Protein AF-J8HKJ5-F1 (afdb_monomer_lite)

Foldseek 3Di:
DDPVVVVVVVVVVVVVVVVVVVVPPPPQPPVNVVVVVCVVVCVVVDDVQVPPPDPDDPVCVVDVVVVVVVVCVVVVNDDPVD

InterPro domains:
  IPR018961 DnaJ homologue, subfamily C, member 28, conserved domain [PF09350] (34-82)

Radius of gyration: 26.44 Å; chains: 1; bounding box: 52×34×76 Å

Structure (mmCIF, N/CA/C/O backbone):
data_AF-J8HKJ5-F1
#
_entry.id   AF-J8HKJ5-F1
#
loop_
_atom_site.group_PDB
_atom_site.id
_atom_site.type_symbol
_atom_site.label_atom_id
_atom_site.label_alt_id
_atom_site.label_comp_id
_atom_site.label_asym_id
_atom_site.label_entity_id
_atom_site.label_seq_id
_atom_site.pdbx_PDB_ins_code
_atom_site.Cartn_x
_atom_site.Cartn_y
_atom_site.Cartn_z
_atom_site.occupancy
_atom_site.B_iso_or_equiv
_atom_site.auth_seq_id
_atom_site.auth_comp_id
_atom_site.auth_asym_id
_atom_site.auth_atom_id
_atom_site.pdbx_PDB_model_num
ATOM 1 N N . MET A 1 1 ? -29.296 14.113 49.477 1.00 57.69 1 MET A N 1
ATOM 2 C CA . MET A 1 1 ? -28.920 14.569 48.122 1.00 57.69 1 MET A CA 1
ATOM 3 C C . MET A 1 1 ? -30.213 14.949 47.424 1.00 57.69 1 MET A C 1
ATOM 5 O O . MET A 1 1 ? -31.137 14.149 47.484 1.00 57.69 1 MET A O 1
ATOM 9 N N . ASN A 1 2 ? -30.331 16.178 46.920 1.00 80.12 2 ASN A N 1
ATOM 10 C CA . ASN A 1 2 ? -31.612 16.726 46.467 1.00 80.12 2 ASN A CA 1
ATOM 11 C C . ASN A 1 2 ? -31.933 16.236 45.040 1.00 80.12 2 ASN A C 1
ATOM 13 O O . ASN A 1 2 ? -31.025 16.168 44.211 1.00 80.12 2 ASN A O 1
ATOM 17 N N . GLN A 1 3 ? -33.190 15.880 44.755 1.00 76.31 3 GLN A N 1
ATOM 18 C CA . GLN A 1 3 ? -33.599 15.271 43.475 1.00 76.31 3 GLN A CA 1
ATOM 19 C C . GLN A 1 3 ? -33.249 16.174 42.273 1.00 76.31 3 GLN A C 1
ATOM 21 O O . GLN A 1 3 ? -32.746 15.708 41.253 1.00 76.31 3 GLN A O 1
ATOM 26 N N . ASP A 1 4 ? -33.379 17.489 42.454 1.00 79.12 4 ASP A N 1
ATOM 27 C CA . ASP A 1 4 ? -33.076 18.498 41.433 1.00 79.12 4 ASP A CA 1
ATOM 28 C C . ASP A 1 4 ? -31.586 18.548 41.046 1.00 79.12 4 ASP A C 1
ATOM 30 O O . ASP A 1 4 ? -31.227 18.870 39.909 1.00 79.12 4 ASP A O 1
ATOM 34 N N . GLU A 1 5 ? -30.686 18.218 41.978 1.00 78.88 5 GLU A N 1
ATOM 35 C CA . GLU A 1 5 ? -29.246 18.179 41.704 1.00 78.88 5 GLU A CA 1
ATOM 36 C C . GLU A 1 5 ? -28.854 16.949 40.881 1.00 78.88 5 GLU A C 1
ATOM 38 O O . GLU A 1 5 ? -27.929 17.024 40.067 1.00 78.88 5 GLU A O 1
ATOM 43 N N . LEU A 1 6 ? -29.556 15.828 41.075 1.00 75.31 6 LEU A N 1
ATOM 44 C CA . LEU A 1 6 ? -29.385 14.613 40.278 1.00 75.31 6 LEU A CA 1
ATOM 45 C C . LEU A 1 6 ? -29.826 14.845 38.834 1.00 75.31 6 LEU A C 1
ATOM 47 O O . LEU A 1 6 ? -29.054 14.572 37.915 1.00 75.31 6 LEU A O 1
ATOM 51 N N . ASP A 1 7 ? -31.001 15.438 38.633 1.00 81.44 7 ASP A N 1
ATOM 52 C CA . ASP A 1 7 ? -31.535 15.718 37.297 1.00 81.44 7 ASP A CA 1
ATOM 53 C C . ASP A 1 7 ? -30.664 16.717 36.530 1.00 81.44 7 ASP A C 1
ATOM 55 O O . ASP A 1 7 ? -30.424 16.572 35.326 1.00 81.44 7 ASP A O 1
ATOM 59 N N . LYS A 1 8 ? -30.112 17.713 37.232 1.00 82.94 8 LYS A N 1
ATOM 60 C CA . LYS A 1 8 ? -29.168 18.670 36.646 1.00 82.94 8 LYS A CA 1
ATOM 61 C C . LYS A 1 8 ? -27.850 18.004 36.243 1.00 82.94 8 LYS A C 1
ATOM 63 O O . LYS A 1 8 ? -27.285 18.357 35.205 1.00 82.94 8 LYS A O 1
ATOM 68 N N . LYS A 1 9 ? -27.360 17.034 37.024 1.00 81.44 9 LYS A N 1
ATOM 69 C CA . LYS A 1 9 ? -26.165 16.242 36.683 1.00 81.44 9 LYS A CA 1
ATOM 70 C C . LYS A 1 9 ? -26.417 15.321 35.491 1.00 81.44 9 LYS A C 1
ATOM 72 O O . LYS A 1 9 ? -25.588 15.301 34.585 1.00 81.44 9 LYS A O 1
ATOM 77 N N . LEU A 1 10 ? -27.561 14.639 35.455 1.00 78.69 10 LEU A N 1
ATOM 78 C CA . LEU A 1 10 ? -27.954 13.755 34.355 1.00 78.69 10 LEU A CA 1
ATOM 79 C C . LEU A 1 10 ? -28.089 14.525 33.038 1.00 78.69 10 LEU A C 1
ATOM 81 O O . LEU A 1 10 ? -27.456 14.156 32.052 1.00 78.69 10 LEU A O 1
ATOM 85 N N . LYS A 1 11 ? -28.786 15.669 33.037 1.00 78.12 11 LYS A N 1
ATOM 86 C CA . LYS A 1 11 ? -28.870 16.543 31.852 1.00 78.12 11 LYS A CA 1
ATOM 87 C C . LYS A 1 11 ? -27.502 17.032 31.385 1.00 78.12 11 LYS A C 1
ATOM 89 O O . LYS A 1 11 ? -27.246 17.079 30.186 1.00 78.12 11 LYS A O 1
ATOM 94 N N . LYS A 1 12 ? -26.603 17.385 32.311 1.00 76.69 12 LYS A N 1
ATOM 95 C CA . LYS A 1 12 ? -25.236 17.805 31.966 1.00 76.69 12 LYS A CA 1
ATOM 96 C C . LYS A 1 12 ? -24.445 16.667 31.314 1.00 76.69 12 LYS A C 1
ATOM 98 O O . LYS A 1 12 ? -23.749 16.915 30.335 1.00 76.69 12 LYS A O 1
ATOM 103 N N . GLN A 1 13 ? -24.568 15.441 31.825 1.00 67.19 13 GLN A N 1
ATOM 104 C CA . GLN A 1 13 ? -23.940 14.259 31.229 1.00 67.19 13 GLN A CA 1
ATOM 105 C C . GLN A 1 13 ? -24.511 13.946 29.843 1.00 67.19 13 GLN A C 1
ATOM 107 O O . GLN A 1 13 ? -23.742 13.709 28.921 1.00 67.19 13 GLN A O 1
ATOM 112 N N . GLU A 1 14 ? -25.829 14.015 29.656 1.00 70.56 14 GLU A N 1
ATOM 113 C CA . GLU A 1 14 ? -26.450 13.805 28.343 1.00 70.56 14 GLU A CA 1
ATOM 114 C C . GLU A 1 14 ? -26.015 14.845 27.306 1.00 70.56 14 GLU A C 1
ATOM 116 O O . GLU A 1 14 ? -25.780 14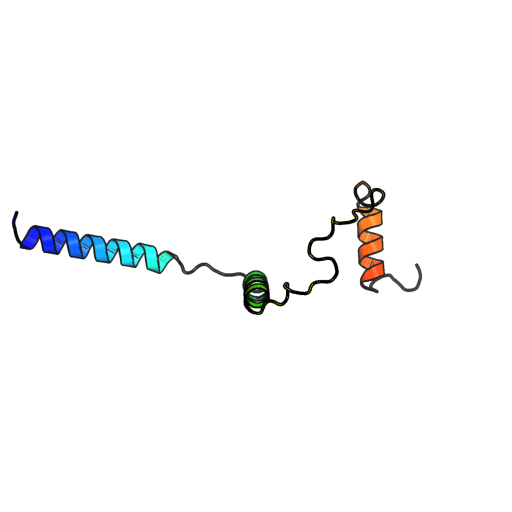.490 26.153 1.00 70.56 14 GLU A O 1
ATOM 121 N N . ILE A 1 15 ? -25.897 16.117 27.701 1.00 71.44 15 ILE A N 1
ATOM 122 C CA . ILE A 1 15 ? -25.413 17.186 26.817 1.00 71.44 15 ILE A CA 1
ATOM 123 C C . ILE A 1 15 ? -23.951 16.932 26.432 1.00 71.44 15 ILE A C 1
ATOM 125 O O . ILE A 1 15 ? -23.633 17.010 25.253 1.00 71.44 15 ILE A O 1
ATOM 129 N N . LEU A 1 16 ? -23.091 16.558 27.386 1.00 61.78 16 LEU A N 1
ATOM 130 C CA . LEU A 1 16 ? -21.685 16.221 27.119 1.00 61.78 16 LEU A CA 1
ATOM 131 C C . LEU A 1 16 ? -21.543 15.010 26.182 1.00 61.78 16 LEU A C 1
ATOM 133 O O . LEU A 1 16 ? -20.780 15.062 25.225 1.00 61.78 16 LEU A O 1
ATOM 137 N N . VAL A 1 17 ? -22.328 13.952 26.402 1.00 64.06 17 VAL A N 1
ATOM 138 C CA . VAL A 1 17 ? -22.331 12.745 25.553 1.00 64.06 17 VAL A CA 1
ATOM 139 C C . VAL A 1 17 ? -22.870 13.040 24.151 1.00 64.06 17 VAL A C 1
ATOM 141 O O . VAL A 1 17 ? -22.423 12.441 23.171 1.00 64.06 17 VAL A O 1
ATOM 144 N N . LYS A 1 18 ? -23.851 13.943 24.031 1.00 61.78 18 LYS A N 1
ATOM 145 C CA . LYS A 1 18 ? -24.355 14.393 22.729 1.00 61.78 18 LYS A CA 1
ATOM 146 C C . LYS A 1 18 ? -23.324 15.241 22.000 1.00 61.78 18 LYS A C 1
ATOM 148 O O . LYS A 1 18 ? -23.146 15.019 20.810 1.00 61.78 18 LYS A O 1
ATOM 153 N N . ASP A 1 19 ? -22.637 16.143 22.695 1.00 58.53 19 ASP A N 1
ATOM 154 C CA . ASP A 1 19 ? -21.592 16.972 22.098 1.00 58.53 19 ASP A CA 1
ATOM 155 C C . ASP A 1 19 ? -20.450 16.080 21.579 1.00 58.53 19 ASP A C 1
ATOM 157 O O . ASP A 1 19 ? -20.189 16.075 20.381 1.00 58.53 19 ASP A O 1
ATOM 161 N N . GLU A 1 20 ? -19.900 15.167 22.391 1.00 57.50 20 GLU A N 1
ATOM 162 C CA . GLU A 1 20 ? -18.873 14.201 21.946 1.00 57.50 20 GLU A CA 1
ATOM 163 C C . GLU A 1 20 ? -19.297 13.354 20.731 1.00 57.50 20 GLU A C 1
ATOM 165 O O . GLU A 1 20 ? -18.481 13.074 19.850 1.00 57.50 20 GLU A O 1
ATOM 170 N N . LYS A 1 21 ? -20.576 12.968 20.630 1.00 55.41 21 LYS A N 1
ATOM 171 C CA . LYS A 1 21 ? -21.086 12.218 19.469 1.00 55.41 21 LYS A CA 1
ATOM 172 C C . LYS A 1 21 ? -21.184 13.066 18.198 1.00 55.41 21 LYS A C 1
ATOM 174 O O . LYS A 1 21 ? -20.993 12.527 17.106 1.00 55.41 21 LYS A O 1
ATOM 179 N N . VAL A 1 22 ? -21.457 14.367 18.313 1.00 53.56 22 VAL A N 1
ATOM 180 C CA . VAL A 1 22 ? -21.644 15.283 17.171 1.00 53.56 22 VAL A CA 1
ATOM 181 C C . VAL A 1 22 ? -20.308 15.666 16.518 1.00 53.56 22 VAL A C 1
ATOM 183 O O . VAL A 1 22 ?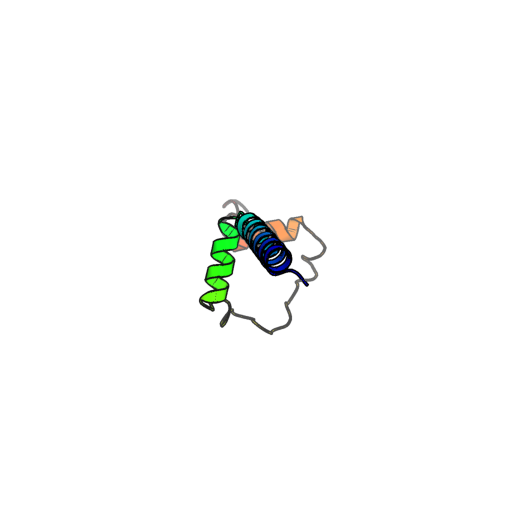 -20.268 15.911 15.314 1.00 53.56 22 VAL A O 1
ATOM 186 N N . TRP A 1 23 ? -19.191 15.592 17.249 1.00 46.22 23 TRP A N 1
ATOM 187 C CA . TRP A 1 23 ? -17.844 15.824 16.701 1.00 46.22 23 TRP A CA 1
ATOM 188 C C . TRP A 1 23 ? -17.263 14.647 15.899 1.00 46.22 23 TRP A C 1
ATOM 190 O O . TRP A 1 23 ? -16.167 14.757 15.353 1.00 46.22 23 TRP A O 1
ATOM 200 N N . SER A 1 24 ? -17.996 13.539 15.754 1.00 53.12 24 SER A N 1
ATOM 201 C CA . SER A 1 24 ? -17.584 12.409 14.909 1.00 53.12 24 SER A CA 1
ATOM 202 C C . SER A 1 24 ? -18.091 12.498 13.467 1.00 53.12 24 SER A C 1
ATOM 204 O O . SER A 1 24 ? -18.170 11.484 12.775 1.00 53.12 24 SER A O 1
ATOM 206 N N . PHE A 1 25 ? -18.372 13.707 12.962 1.00 54.22 25 PHE A N 1
ATOM 207 C CA . PHE A 1 25 ? -18.408 13.941 11.515 1.00 54.22 25 PHE A CA 1
ATOM 208 C C . PHE A 1 25 ? -16.970 13.878 10.978 1.00 54.22 25 PHE A C 1
ATOM 210 O O . PHE A 1 25 ? -16.367 14.864 10.559 1.00 54.22 25 PHE A O 1
ATOM 217 N N . THR A 1 26 ? -16.374 12.691 11.083 1.00 61.84 26 THR A N 1
ATOM 218 C CA . THR A 1 26 ? -15.074 12.373 10.526 1.00 61.84 26 THR A CA 1
ATOM 219 C C . THR A 1 26 ? -15.244 12.460 9.024 1.00 61.84 26 THR A C 1
ATOM 221 O O . THR A 1 26 ? -15.848 11.574 8.419 1.00 61.84 26 THR A O 1
ATOM 224 N N . TYR A 1 27 ? -14.768 13.551 8.429 1.00 63.75 27 TYR A N 1
ATOM 225 C CA . TYR A 1 27 ? -14.565 13.602 6.993 1.00 63.75 27 TYR A CA 1
ATOM 226 C C . TYR A 1 27 ? -13.754 12.364 6.611 1.00 63.75 27 TYR A C 1
ATOM 228 O O . TYR A 1 27 ? -12.602 12.205 7.019 1.00 63.75 27 TYR A O 1
ATOM 236 N N . GLU A 1 28 ? -14.397 11.443 5.906 1.00 66.50 28 GLU A N 1
ATOM 237 C CA . GLU A 1 28 ? -13.742 10.273 5.364 1.00 66.50 28 GLU A CA 1
ATOM 238 C C . GLU A 1 28 ? -13.446 10.571 3.904 1.00 66.50 28 GLU A C 1
ATOM 240 O O . GLU A 1 28 ? -14.356 10.783 3.103 1.00 66.50 28 GLU A O 1
ATOM 245 N N . ASP A 1 29 ? -12.158 10.626 3.574 1.00 82.44 29 ASP A N 1
ATOM 246 C CA . ASP A 1 29 ? -11.728 10.784 2.194 1.00 82.44 29 ASP A CA 1
ATOM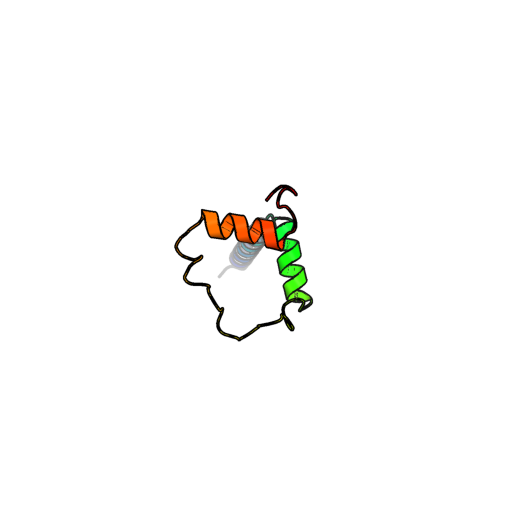 247 C C . ASP A 1 29 ? -12.308 9.657 1.320 1.00 82.44 29 ASP A C 1
ATOM 249 O O . ASP A 1 29 ? -12.420 8.507 1.756 1.00 82.44 29 ASP A O 1
ATOM 253 N N . HIS A 1 30 ? -12.656 9.974 0.071 1.00 81.69 30 HIS A N 1
ATOM 254 C CA . HIS A 1 30 ? -13.319 9.036 -0.838 1.00 81.69 30 HIS A CA 1
ATOM 255 C C . HIS A 1 30 ? -12.498 7.752 -1.027 1.00 81.69 30 HIS A C 1
ATOM 257 O O . HIS A 1 30 ? -13.049 6.650 -1.048 1.00 81.69 30 HIS A O 1
ATOM 263 N N . ILE A 1 31 ? -11.168 7.873 -1.084 1.00 87.19 31 ILE A N 1
ATOM 264 C CA . ILE A 1 31 ? -10.270 6.718 -1.184 1.00 87.19 31 ILE A CA 1
ATOM 265 C C . ILE A 1 31 ? -10.300 5.888 0.098 1.00 87.19 31 ILE A C 1
ATOM 267 O O . ILE A 1 31 ? -10.392 4.662 0.037 1.00 87.19 31 ILE A O 1
ATOM 271 N N . SER A 1 32 ? -10.283 6.543 1.259 1.00 87.69 32 SER A N 1
ATOM 272 C CA . SER A 1 32 ? -10.367 5.855 2.553 1.00 87.69 32 SER A CA 1
ATOM 273 C C . SER A 1 32 ? -11.668 5.060 2.685 1.00 87.69 32 SER A C 1
ATOM 275 O O . SER A 1 32 ? -11.638 3.908 3.118 1.00 87.69 32 SER A O 1
ATOM 277 N N . SER A 1 33 ? -12.790 5.629 2.234 1.00 87.31 33 SER A N 1
ATOM 278 C CA . SER A 1 33 ? -14.088 4.950 2.242 1.00 87.31 33 SER A CA 1
ATOM 279 C C . SER A 1 33 ? -14.086 3.691 1.365 1.00 87.31 33 SER A C 1
ATOM 281 O O . SER A 1 33 ? -14.496 2.619 1.818 1.00 87.31 33 SER A O 1
ATOM 283 N N . ILE A 1 34 ? -13.529 3.780 0.148 1.00 90.75 34 ILE A N 1
ATOM 284 C CA . ILE A 1 34 ? -13.385 2.633 -0.766 1.00 90.75 34 ILE A CA 1
ATOM 285 C C . ILE A 1 34 ? -12.554 1.520 -0.121 1.00 90.75 34 ILE A C 1
ATOM 287 O O . ILE A 1 34 ? -12.947 0.353 -0.161 1.00 90.75 34 ILE A O 1
ATOM 291 N N . VAL A 1 35 ? -11.419 1.868 0.490 1.00 89.06 35 VAL A N 1
ATOM 292 C CA . VAL A 1 35 ? -10.529 0.887 1.127 1.00 89.06 35 VAL A CA 1
ATOM 293 C C . VAL A 1 35 ? -11.237 0.177 2.279 1.00 89.06 35 VAL A C 1
ATOM 295 O O . VAL A 1 35 ? -11.223 -1.053 2.335 1.00 89.06 35 VAL A O 1
ATOM 298 N N . LYS A 1 36 ? -11.927 0.915 3.159 1.00 90.12 36 LYS A N 1
ATOM 299 C CA . LYS A 1 36 ? -12.672 0.307 4.274 1.00 90.12 36 LYS A CA 1
ATOM 300 C C . LYS A 1 36 ? -13.837 -0.553 3.797 1.00 90.12 36 LYS A C 1
ATOM 302 O O . LYS A 1 36 ? -14.144 -1.575 4.412 1.00 90.12 36 LYS A O 1
ATOM 307 N N . GLN A 1 37 ? -14.502 -0.164 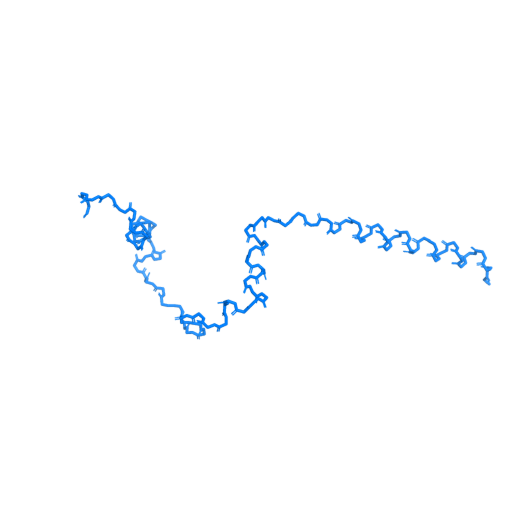2.711 1.00 91.56 37 GLN A N 1
ATOM 308 C CA . GLN A 1 37 ? -15.541 -0.989 2.104 1.00 91.56 37 GLN A CA 1
ATOM 309 C C . GLN A 1 37 ? -14.954 -2.295 1.550 1.00 91.56 37 GLN A C 1
ATOM 311 O O . GLN A 1 37 ? -15.521 -3.355 1.805 1.00 91.56 37 GLN A O 1
ATOM 316 N N . ALA A 1 38 ? -13.808 -2.236 0.867 1.00 89.75 38 ALA A N 1
ATOM 317 C CA . ALA A 1 38 ? -13.100 -3.407 0.350 1.00 89.75 38 ALA A CA 1
ATOM 318 C C . ALA A 1 38 ? -12.601 -4.348 1.465 1.00 89.75 38 ALA A C 1
ATOM 320 O O . ALA A 1 38 ? -12.676 -5.570 1.326 1.00 89.75 38 ALA A O 1
ATOM 321 N N . GLU A 1 39 ? -12.150 -3.803 2.599 1.00 88.62 39 GLU A N 1
ATOM 322 C CA . GLU A 1 39 ? -11.844 -4.591 3.801 1.00 88.62 39 GLU A CA 1
ATOM 323 C C . GLU A 1 39 ? -13.079 -5.333 4.315 1.00 88.62 39 GLU A C 1
ATOM 325 O O . GLU A 1 39 ? -13.027 -6.546 4.520 1.00 88.62 39 GLU A O 1
ATOM 330 N N . LYS A 1 40 ? -14.208 -4.627 4.479 1.00 91.88 40 LYS A N 1
ATOM 331 C CA . LYS A 1 40 ? -15.463 -5.213 4.982 1.00 91.88 40 LYS A CA 1
ATOM 332 C C . LYS A 1 40 ? -16.011 -6.310 4.076 1.00 91.88 40 LYS A C 1
ATOM 334 O O . LYS A 1 40 ? -16.531 -7.301 4.576 1.00 91.88 40 LYS A O 1
ATOM 339 N N . THR A 1 41 ? -15.908 -6.143 2.759 1.00 93.56 41 THR A N 1
ATOM 340 C CA . THR A 1 41 ? -16.336 -7.163 1.791 1.00 93.56 41 THR A CA 1
ATOM 341 C C . THR A 1 41 ? -15.345 -8.318 1.675 1.00 93.56 41 THR A C 1
ATOM 343 O O . THR A 1 41 ? -15.620 -9.288 0.972 1.00 93.56 41 THR A O 1
ATOM 346 N N . GLY A 1 42 ? -14.206 -8.250 2.370 1.00 89.19 42 GLY A N 1
ATOM 347 C CA . GLY A 1 42 ? -13.201 -9.298 2.344 1.00 89.19 42 GLY A CA 1
ATOM 348 C C . GLY A 1 42 ? -12.438 -9.366 1.025 1.00 89.19 42 GLY A C 1
ATOM 349 O O . GLY A 1 42 ? -11.854 -10.405 0.728 1.00 89.19 42 GLY A O 1
ATOM 350 N N . ALA A 1 43 ? -12.392 -8.281 0.246 1.00 87.81 43 ALA A N 1
ATOM 351 C CA . ALA A 1 43 ? -11.638 -8.225 -1.009 1.00 87.81 43 ALA A CA 1
ATOM 352 C C . ALA A 1 43 ? -10.137 -8.513 -0.802 1.00 87.81 43 ALA A C 1
ATOM 354 O O . ALA A 1 43 ? -9.452 -8.976 -1.709 1.00 87.81 43 ALA A O 1
ATOM 355 N N . PHE A 1 44 ? -9.633 -8.300 0.418 1.00 86.81 44 PHE A N 1
ATOM 356 C CA . PHE A 1 44 ? -8.254 -8.597 0.804 1.00 86.81 44 PHE A CA 1
ATOM 357 C C . PHE A 1 44 ? -8.057 -10.005 1.399 1.00 86.81 44 PHE A C 1
ATOM 359 O O . PHE A 1 44 ? -6.978 -10.326 1.909 1.00 86.81 44 PHE A O 1
ATOM 366 N N . ASN A 1 45 ? -9.086 -10.861 1.398 1.00 86.06 45 ASN A N 1
ATOM 367 C CA . ASN A 1 45 ? -9.006 -12.194 1.997 1.00 86.06 45 ASN A CA 1
ATOM 368 C C . ASN A 1 45 ? -8.187 -13.181 1.172 1.00 86.06 45 ASN A C 1
ATOM 370 O O . ASN A 1 45 ? -7.399 -13.913 1.768 1.00 86.06 45 ASN A O 1
ATOM 374 N N . ASP A 1 46 ? -8.304 -13.123 -0.151 1.00 84.88 46 ASP A N 1
ATOM 375 C CA . ASP A 1 46 ? -7.669 -14.055 -1.088 1.00 84.88 46 ASP A CA 1
ATOM 376 C C . ASP A 1 46 ? -6.681 -13.341 -2.025 1.00 84.88 46 ASP A C 1
ATOM 378 O O . ASP A 1 46 ? -6.650 -13.542 -3.238 1.00 84.88 46 ASP A O 1
ATOM 382 N N . LEU A 1 47 ? -5.883 -12.422 -1.468 1.00 83.62 47 LEU A N 1
ATOM 383 C CA . LEU A 1 47 ? -4.857 -11.750 -2.260 1.00 83.62 47 LEU A CA 1
ATOM 384 C C . LEU A 1 47 ? -3.719 -12.721 -2.595 1.00 83.62 47 LEU A C 1
ATOM 386 O O . LEU A 1 47 ? -3.196 -13.395 -1.696 1.00 83.62 47 LEU A O 1
ATOM 390 N N . PRO A 1 48 ? -3.247 -12.735 -3.853 1.00 79.31 48 PRO A N 1
ATOM 391 C CA . PRO A 1 48 ? -2.103 -13.544 -4.235 1.00 79.31 48 PRO A CA 1
ATOM 392 C C . PRO A 1 48 ? -0.876 -13.110 -3.427 1.00 79.31 48 PRO A C 1
ATOM 394 O O . PRO A 1 48 ? -0.425 -11.970 -3.501 1.00 79.31 48 PRO A O 1
ATOM 397 N N . GLY A 1 49 ? -0.333 -14.032 -2.630 1.00 77.50 49 GLY A N 1
ATOM 398 C CA . GLY A 1 49 ? 0.828 -13.767 -1.776 1.00 77.50 49 GLY A CA 1
ATOM 399 C C . GLY A 1 49 ? 0.505 -13.310 -0.351 1.00 77.50 49 GLY A C 1
ATOM 400 O O . GLY A 1 49 ? 1.439 -13.046 0.405 1.00 77.50 49 GLY A O 1
ATOM 401 N N . LYS A 1 50 ? -0.771 -13.276 0.060 1.00 79.88 50 LYS A N 1
ATOM 402 C CA . LYS A 1 50 ? -1.149 -13.009 1.456 1.00 79.88 50 LYS A CA 1
ATOM 403 C C . LYS A 1 50 ? -0.454 -13.990 2.411 1.00 79.88 50 LYS A C 1
ATOM 405 O O . LYS A 1 50 ? -0.504 -15.201 2.216 1.00 79.88 50 LYS A O 1
ATOM 410 N N . GLY A 1 51 ? 0.220 -13.457 3.431 1.00 79.75 51 GLY A N 1
ATOM 411 C CA . GLY A 1 51 ? 0.955 -14.238 4.437 1.00 79.75 51 GLY A CA 1
ATOM 412 C C . GLY A 1 51 ? 2.328 -14.759 3.993 1.00 79.75 51 GLY A C 1
ATOM 413 O O . GLY A 1 51 ? 3.058 -15.301 4.820 1.00 79.75 51 GLY A O 1
ATOM 414 N N . LYS A 1 52 ? 2.720 -14.580 2.724 1.00 82.25 52 LYS A N 1
ATOM 415 C CA . LYS A 1 52 ? 4.084 -14.878 2.269 1.00 82.25 52 LYS A CA 1
ATOM 416 C C . LYS A 1 52 ? 4.996 -13.683 2.568 1.00 82.25 52 LYS A C 1
ATOM 418 O O . LYS A 1 52 ? 4.538 -12.543 2.484 1.00 82.25 52 LYS A O 1
ATOM 423 N N . PRO A 1 53 ? 6.279 -13.910 2.901 1.00 81.81 53 PRO A N 1
ATOM 424 C CA . PRO A 1 53 ? 7.229 -12.818 3.052 1.00 81.81 53 PRO A CA 1
ATOM 425 C C . PRO A 1 53 ? 7.301 -12.016 1.751 1.00 81.81 53 PRO A C 1
ATOM 427 O O . PRO A 1 53 ? 7.390 -12.582 0.658 1.00 81.81 53 PRO A O 1
ATOM 430 N N . LEU A 1 54 ? 7.242 -10.692 1.879 1.00 79.19 54 LEU A N 1
ATOM 431 C CA . LEU A 1 54 ? 7.331 -9.792 0.741 1.00 79.19 54 LEU A CA 1
ATOM 432 C C . LEU A 1 54 ? 8.726 -9.921 0.118 1.00 79.19 54 LEU A C 1
ATOM 434 O O . LEU A 1 54 ? 9.729 -9.619 0.764 1.00 79.19 54 LEU A O 1
ATOM 438 N N . ASN A 1 55 ? 8.794 -10.376 -1.135 1.00 80.25 55 ASN A N 1
ATOM 439 C CA . ASN A 1 55 ? 10.053 -10.431 -1.869 1.00 80.25 55 ASN A CA 1
ATOM 440 C C . ASN A 1 55 ? 10.407 -9.025 -2.365 1.00 80.25 55 ASN A C 1
ATOM 442 O O . ASN A 1 55 ? 10.018 -8.616 -3.461 1.00 80.25 55 ASN A O 1
ATOM 446 N N . LEU A 1 56 ? 11.092 -8.271 -1.509 1.00 76.81 56 LEU A N 1
ATOM 447 C CA . LEU A 1 56 ? 11.639 -6.972 -1.860 1.00 76.81 56 LEU A CA 1
ATOM 448 C C . LEU A 1 56 ? 12.886 -7.177 -2.71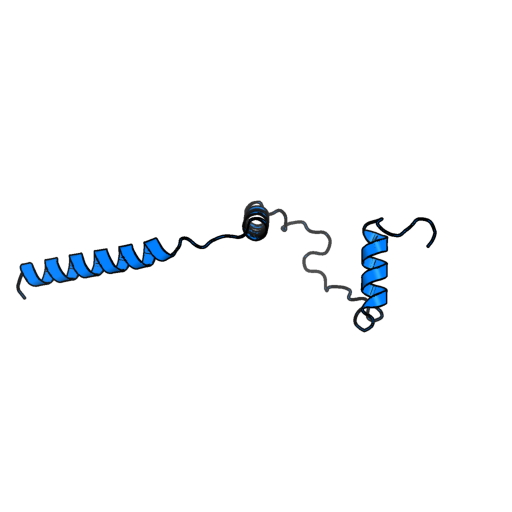6 1.00 76.81 56 LEU A C 1
ATOM 450 O O . LEU A 1 56 ? 13.890 -7.735 -2.274 1.00 76.81 56 LEU A O 1
ATOM 454 N N . ASP A 1 57 ? 12.801 -6.709 -3.952 1.00 79.81 57 ASP A N 1
ATOM 455 C CA . ASP A 1 57 ? 13.927 -6.686 -4.868 1.00 79.81 57 ASP A CA 1
ATOM 456 C C . ASP A 1 57 ? 14.972 -5.684 -4.354 1.00 79.81 57 ASP A C 1
ATOM 458 O O . ASP A 1 57 ? 14.757 -4.467 -4.362 1.00 79.81 57 ASP A O 1
ATOM 462 N N . LYS A 1 58 ? 16.093 -6.212 -3.852 1.00 77.50 58 LYS A N 1
ATOM 463 C CA . LYS A 1 58 ? 17.136 -5.427 -3.177 1.00 77.50 58 LYS A CA 1
ATOM 464 C C . LYS A 1 58 ? 17.746 -4.362 -4.091 1.00 77.50 58 LYS A C 1
ATOM 466 O O . LYS A 1 58 ? 18.148 -3.311 -3.599 1.00 77.50 58 LYS A O 1
ATOM 471 N N . ASP A 1 59 ? 17.741 -4.593 -5.404 1.00 74.62 59 ASP A N 1
ATOM 472 C CA . ASP A 1 59 ? 18.258 -3.647 -6.395 1.00 74.62 59 ASP A CA 1
ATOM 473 C C . ASP A 1 59 ? 17.326 -2.447 -6.620 1.00 74.62 59 ASP A C 1
ATOM 475 O O . ASP A 1 59 ? 17.762 -1.405 -7.119 1.00 74.62 59 ASP A O 1
ATOM 479 N N . LEU A 1 60 ? 16.045 -2.578 -6.256 1.00 71.00 60 LEU A N 1
ATOM 480 C CA . LEU A 1 60 ? 15.045 -1.513 -6.359 1.00 71.00 60 LEU A CA 1
ATOM 481 C C . LEU A 1 60 ? 14.915 -0.697 -5.081 1.00 71.00 60 LEU A C 1
ATOM 483 O O . LEU A 1 60 ? 14.583 0.482 -5.154 1.00 71.00 60 LEU A O 1
ATOM 487 N N . SER A 1 61 ? 15.200 -1.288 -3.920 1.00 69.75 61 SER A N 1
ATOM 488 C CA . SER A 1 61 ? 15.111 -0.584 -2.636 1.00 69.75 61 SER A CA 1
ATOM 489 C C . SER A 1 61 ? 16.088 0.589 -2.511 1.00 69.75 61 SER A C 1
ATOM 491 O O . SER A 1 61 ? 15.838 1.492 -1.721 1.00 69.75 61 SER A O 1
ATOM 493 N N . TYR A 1 62 ? 17.181 0.589 -3.281 1.00 74.38 62 TYR A N 1
ATOM 494 C CA . TYR A 1 62 ? 18.233 1.609 -3.204 1.00 74.38 62 TYR A CA 1
ATOM 495 C C . TYR A 1 62 ? 18.263 2.583 -4.393 1.00 74.38 62 TYR A C 1
ATOM 497 O O . TYR A 1 62 ? 19.089 3.493 -4.406 1.00 74.38 62 TYR A O 1
ATOM 505 N N . ASN A 1 63 ? 17.398 2.405 -5.401 1.00 82.88 63 ASN A N 1
ATOM 506 C CA . ASN A 1 63 ? 17.394 3.240 -6.603 1.00 82.88 63 ASN A CA 1
ATOM 507 C C . ASN A 1 63 ? 15.962 3.684 -6.978 1.00 82.88 63 ASN A C 1
ATOM 509 O O . ASN A 1 63 ? 15.220 2.903 -7.588 1.00 82.88 63 ASN A O 1
ATOM 513 N N . PRO A 1 64 ? 15.579 4.935 -6.654 1.00 83.81 64 PRO A N 1
ATOM 514 C CA . PRO A 1 64 ? 14.231 5.440 -6.910 1.00 83.81 64 PRO A CA 1
ATOM 515 C C . PRO A 1 64 ? 13.893 5.506 -8.407 1.00 83.81 64 PRO A C 1
ATOM 517 O O . PRO A 1 64 ? 12.753 5.238 -8.784 1.00 83.81 64 PRO A O 1
ATOM 520 N N . ASP A 1 65 ? 14.873 5.763 -9.279 1.00 84.81 65 ASP A N 1
ATOM 521 C CA . ASP A 1 65 ? 14.644 5.822 -10.727 1.00 84.81 65 ASP A CA 1
ATOM 522 C C . ASP A 1 65 ? 14.273 4.446 -11.276 1.00 84.81 65 ASP A C 1
ATOM 524 O O . ASP A 1 65 ? 13.287 4.299 -11.999 1.00 84.81 65 ASP A O 1
ATOM 528 N N . LYS A 1 66 ? 15.011 3.397 -10.890 1.00 84.69 66 LYS A N 1
ATOM 529 C CA . LYS A 1 66 ? 14.677 2.019 -11.288 1.00 84.69 66 LYS A CA 1
ATOM 530 C C . LYS A 1 66 ? 13.284 1.614 -10.795 1.00 84.69 66 LYS A C 1
ATOM 532 O O . LYS A 1 66 ? 12.561 0.919 -11.514 1.00 84.69 66 LYS A O 1
ATOM 537 N N . GLN A 1 67 ? 12.894 2.053 -9.597 1.00 85.81 67 GLN A N 1
ATOM 538 C CA . GLN A 1 67 ? 11.557 1.813 -9.054 1.00 85.81 67 GLN A CA 1
ATOM 539 C C . GLN A 1 67 ? 10.471 2.510 -9.882 1.00 85.81 67 GLN A C 1
ATOM 541 O O . GLN A 1 67 ? 9.460 1.882 -10.218 1.00 85.81 67 GLN A O 1
ATOM 546 N N . LEU A 1 68 ? 10.699 3.767 -10.269 1.00 85.81 68 LEU A N 1
ATOM 547 C CA . LEU A 1 68 ? 9.804 4.505 -11.155 1.00 85.81 68 LEU A CA 1
ATOM 548 C C . LEU A 1 68 ? 9.677 3.803 -12.512 1.00 85.81 68 LEU A C 1
ATOM 550 O O . LEU A 1 68 ? 8.565 3.469 -12.918 1.00 85.81 68 LEU A O 1
ATOM 554 N N . TYR A 1 69 ? 10.792 3.481 -13.174 1.00 86.38 69 TYR A N 1
ATOM 555 C CA . TYR A 1 69 ? 10.786 2.796 -14.472 1.00 86.38 69 TYR A CA 1
ATOM 556 C C . TYR A 1 69 ? 10.037 1.463 -14.436 1.00 86.38 69 TYR A C 1
ATOM 558 O O . TYR A 1 69 ? 9.246 1.174 -15.335 1.00 86.38 69 TYR A O 1
ATOM 566 N N . ARG A 1 70 ? 10.236 0.648 -13.394 1.00 85.12 70 ARG A N 1
ATOM 567 C CA . ARG A 1 70 ? 9.508 -0.620 -13.246 1.00 85.12 70 ARG A CA 1
ATOM 568 C C . ARG A 1 70 ? 8.018 -0.400 -13.018 1.00 85.12 70 ARG A C 1
ATOM 570 O O . ARG A 1 70 ? 7.214 -1.133 -13.588 1.00 85.12 70 ARG A O 1
ATOM 577 N N . THR A 1 71 ? 7.646 0.609 -12.233 1.00 86.75 71 THR A N 1
ATOM 578 C CA . THR A 1 71 ? 6.239 0.980 -12.035 1.00 86.75 71 THR A CA 1
ATOM 579 C C . THR A 1 71 ? 5.606 1.384 -13.362 1.00 86.75 71 THR A C 1
ATOM 581 O O . THR A 1 71 ? 4.552 0.861 -13.716 1.00 86.75 71 THR A O 1
ATOM 584 N N . LEU A 1 72 ? 6.277 2.228 -14.147 1.00 89.31 72 LEU A N 1
ATOM 585 C CA . LEU A 1 72 ? 5.796 2.635 -15.467 1.00 89.31 72 LEU A CA 1
ATOM 586 C C . LEU A 1 72 ? 5.666 1.439 -16.425 1.00 89.31 72 LEU A C 1
ATOM 588 O O . LEU A 1 72 ? 4.662 1.310 -17.126 1.00 89.31 72 LEU A O 1
ATOM 592 N 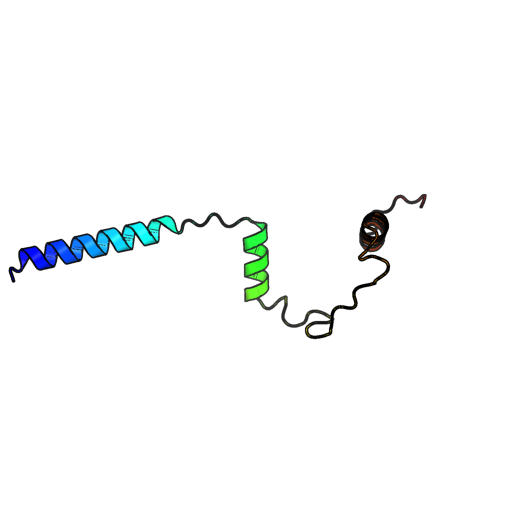N . LYS A 1 73 ? 6.650 0.527 -16.417 1.00 86.75 73 LYS A N 1
ATOM 593 C CA . LYS A 1 73 ? 6.644 -0.697 -17.232 1.00 86.75 73 LYS A CA 1
ATOM 594 C C . LYS A 1 73 ? 5.470 -1.607 -16.894 1.00 86.75 73 LYS A C 1
ATOM 596 O O . LYS A 1 73 ? 4.755 -2.041 -17.792 1.00 86.75 73 LYS A O 1
ATOM 601 N N . ASN A 1 74 ? 5.267 -1.876 -15.607 1.00 86.50 74 ASN A N 1
ATOM 602 C CA . ASN A 1 74 ? 4.227 -2.780 -15.122 1.00 86.50 74 ASN A CA 1
ATOM 603 C C . ASN A 1 74 ? 2.814 -2.235 -15.358 1.00 86.50 74 ASN A C 1
ATOM 605 O O . ASN A 1 74 ? 1.883 -3.016 -15.498 1.00 86.50 74 ASN A O 1
ATOM 609 N N . ASN A 1 75 ? 2.660 -0.909 -15.414 1.00 90.31 75 ASN A N 1
ATOM 610 C CA . ASN A 1 75 ? 1.387 -0.247 -15.698 1.00 90.31 75 ASN A CA 1
ATOM 611 C C . ASN A 1 75 ? 1.188 0.068 -17.192 1.00 90.31 75 ASN A C 1
ATOM 613 O O . ASN A 1 75 ? 0.232 0.750 -17.541 1.00 90.31 75 ASN A O 1
ATOM 617 N N . HIS A 1 76 ? 2.075 -0.406 -18.077 1.00 86.94 76 HIS A N 1
ATOM 618 C CA . HIS A 1 76 ? 2.004 -0.175 -19.527 1.00 86.94 76 HIS A CA 1
ATOM 619 C C . HIS A 1 76 ? 1.968 1.309 -19.942 1.00 86.94 76 HIS A C 1
ATOM 621 O O . HIS A 1 76 ? 1.417 1.655 -20.984 1.00 86.94 76 HIS A O 1
ATOM 627 N N . VAL A 1 77 ? 2.584 2.188 -19.148 1.00 89.56 77 VAL A N 1
ATOM 628 C CA . VAL A 1 77 ? 2.646 3.640 -19.407 1.00 89.56 77 VAL A CA 1
ATOM 629 C C . VAL A 1 77 ? 4.010 4.094 -19.939 1.00 89.56 77 VAL A C 1
ATOM 631 O O . VAL A 1 77 ? 4.251 5.291 -20.086 1.00 89.56 77 VAL A O 1
ATOM 634 N N . LEU A 1 78 ? 4.918 3.156 -20.231 1.00 85.75 78 LEU A N 1
ATOM 635 C CA . LEU A 1 78 ? 6.182 3.497 -20.880 1.00 85.75 78 LEU A CA 1
ATOM 636 C C . LEU A 1 78 ? 5.941 3.988 -22.320 1.00 85.75 78 LEU A C 1
ATOM 638 O O . LEU A 1 78 ? 5.135 3.398 -23.047 1.00 85.75 78 LEU A O 1
ATOM 642 N N . PRO A 1 79 ? 6.652 5.040 -22.760 1.00 78.06 79 PRO A N 1
ATOM 643 C CA . PRO A 1 79 ? 6.646 5.452 -24.155 1.00 78.06 79 PRO A CA 1
ATOM 644 C C . PRO A 1 79 ? 7.095 4.307 -25.072 1.00 78.06 79 PRO A C 1
ATOM 646 O O . PRO A 1 79 ? 8.018 3.576 -24.736 1.00 78.06 79 PRO A O 1
ATOM 649 N N . ARG A 1 80 ? 6.498 4.185 -26.268 1.00 76.19 80 ARG A N 1
ATOM 650 C CA . ARG A 1 80 ? 6.789 3.087 -27.224 1.00 76.19 80 ARG A CA 1
ATOM 651 C C . ARG A 1 80 ? 8.240 3.025 -27.725 1.00 76.19 80 ARG A C 1
ATOM 653 O O . ARG A 1 80 ? 8.594 2.074 -28.409 1.00 76.19 80 ARG A O 1
ATOM 660 N N . TRP A 1 81 ? 9.023 4.071 -27.483 1.00 77.50 81 TRP A N 1
ATOM 661 C CA . TRP A 1 81 ? 10.397 4.217 -27.961 1.00 77.50 81 TRP A CA 1
ATOM 662 C C . TRP A 1 81 ? 11.455 3.804 -26.922 1.00 77.50 81 TRP A C 1
ATOM 664 O O . TRP A 1 81 ? 12.644 3.932 -27.202 1.00 77.50 81 TRP A O 1
ATOM 674 N N . ILE A 1 82 ? 11.026 3.320 -25.750 1.00 65.31 82 ILE A N 1
ATOM 675 C CA . ILE A 1 82 ? 11.853 2.687 -24.707 1.00 65.31 82 ILE A CA 1
ATOM 676 C C . ILE A 1 82 ? 11.620 1.177 -24.752 1.00 65.31 82 ILE A C 1
ATOM 678 O O . ILE A 1 82 ? 12.616 0.430 -24.644 1.00 65.31 82 ILE A O 1
#

Secondary structure (DSSP, 8-state):
--HHHHHHHHHHHHHHHHHHHHTT-----HHHHHHHHHHHTTTTTT-TTTTSPP---HHHHT-HHHHHHHHHHHTT-S-TT-

Organism: NCBI:txid1053226

pLDDT: mean 78.12, std 10.87, range [46.22, 93.56]

Sequence (82 aa):
MNQDELDKKLKKQEILVKDEKVWSFTYEDHISSIVKQAEKTGAFNDLPGKGKPLNLDKDLSYNPDKQLYRTLKNNHVLPRWI